Protein AF-A0AAJ6EU83-F1 (afdb_monomer_lite)

Foldseek 3Di:
DDDDPLLVVLLVLLLVLLLCVLVVVDDPVVSVVVSVVSCVVVCVCVVPNPVVSVVSNVVSNVVNNVVSVVVVVPPPPVCPVVVVVVVVVVVVVPDDPPPPPDPPPDDCDPVNLVVLVVQVVVVDPVSNVVSLVVVVVCNVVSVVVVVVVVVVVVVD

Sequence (156 aa):
MTAAAPIKILTAAAEKRALLCAYGEMEVQAAVDGLQYYAARAGLLDELGQDRVQDVIAAAFIWAHEHAEAEADFAYDPDYGRQIIARWEAEDAKRPPVEEASEPTCRTPAATVDAFWIVVDKDDPDYLAEWLAEHPLDAEHLHKIWRRKCSIAAAA

pLDDT: mean 86.77, std 12.99, range [40.22, 98.38]

Radius of gyration: 34.03 Å; chains: 1; bounding box: 69×48×77 Å

Secondary structure (DSSP, 8-state):
-PPPHHHHHHHHHHHHHHHHHHTTSS-HHHHHHHHHHHHHHTTHHHHH-HHHHHHHHHHHHHHHHHHHHHHHTS---TTHHHHHHHHHHHHHTTSPP------------HHHHHHHHHHHHTT-HHHHHHHHHH-TTTHHHHHHHHHHHHHHHT--

Structure (mmCIF, N/CA/C/O backbone):
data_AF-A0AAJ6EU83-F1
#
_entry.id   AF-A0AAJ6EU83-F1
#
loop_
_atom_site.group_PDB
_atom_site.id
_atom_site.type_symbol
_atom_site.label_atom_id
_atom_site.label_alt_id
_atom_site.label_comp_id
_atom_site.label_asym_id
_atom_site.label_entity_id
_atom_site.label_seq_id
_atom_site.pdbx_PDB_ins_code
_atom_site.Cartn_x
_atom_site.Cartn_y
_atom_site.Cartn_z
_atom_site.occupancy
_atom_site.B_iso_or_equiv
_atom_site.auth_seq_id
_atom_site.auth_comp_id
_atom_site.auth_asym_id
_atom_site.auth_atom_id
_atom_site.pdbx_PDB_model_num
ATOM 1 N N . MET A 1 1 ? -24.224 12.485 16.800 1.00 40.22 1 MET A N 1
ATOM 2 C CA . MET A 1 1 ? -23.032 12.651 17.658 1.00 40.22 1 MET A CA 1
ATOM 3 C C . MET A 1 1 ? -21.814 12.433 16.781 1.00 40.22 1 MET A C 1
ATOM 5 O O . MET A 1 1 ? -21.705 11.375 16.178 1.00 40.22 1 MET A O 1
ATOM 9 N N . THR A 1 2 ? -20.980 13.450 16.597 1.00 53.09 2 THR A N 1
ATOM 10 C CA . THR A 1 2 ? -19.806 13.375 15.718 1.00 53.09 2 THR A CA 1
ATOM 11 C C . THR A 1 2 ? -18.703 12.617 16.449 1.00 53.09 2 THR A C 1
ATOM 13 O O . THR A 1 2 ? -18.329 13.015 17.547 1.00 53.09 2 THR A O 1
ATOM 16 N N . ALA A 1 3 ? -18.210 11.520 15.876 1.00 62.19 3 ALA A N 1
ATOM 17 C CA . ALA A 1 3 ? -17.151 10.719 16.486 1.00 62.19 3 ALA A CA 1
ATOM 18 C C . ALA A 1 3 ? -15.872 11.560 16.708 1.00 62.19 3 ALA A C 1
ATOM 20 O O . ALA A 1 3 ? -15.557 12.418 15.871 1.00 62.19 3 ALA A O 1
ATOM 21 N N . ALA A 1 4 ? -15.160 11.332 17.819 1.00 77.62 4 ALA A N 1
ATOM 22 C CA . ALA A 1 4 ? -13.943 12.068 18.178 1.00 77.62 4 ALA A CA 1
ATOM 23 C C . ALA A 1 4 ? -12.863 11.955 17.080 1.00 77.62 4 ALA A C 1
ATOM 25 O O . ALA A 1 4 ? -12.816 10.983 16.332 1.00 77.62 4 ALA A O 1
ATOM 26 N N . ALA A 1 5 ? -11.974 12.940 16.940 1.00 87.06 5 ALA A N 1
ATOM 27 C CA . ALA A 1 5 ? -10.952 12.893 15.885 1.00 87.06 5 ALA A CA 1
ATOM 28 C C . ALA A 1 5 ? -10.068 11.618 15.923 1.00 87.06 5 ALA A C 1
ATOM 30 O O . ALA A 1 5 ? -9.839 11.046 14.855 1.00 87.06 5 ALA A O 1
ATOM 31 N N . PRO A 1 6 ? -9.638 11.106 17.097 1.00 89.56 6 PRO A N 1
ATOM 32 C CA . PRO A 1 6 ? -8.798 9.909 17.159 1.00 89.56 6 PRO A CA 1
ATOM 33 C C . PRO A 1 6 ? -9.494 8.629 16.678 1.00 89.56 6 PRO A C 1
ATOM 35 O O . PRO A 1 6 ? -8.867 7.827 15.992 1.00 89.56 6 PRO A O 1
ATOM 38 N N . ILE A 1 7 ? -10.795 8.450 16.953 1.00 92.88 7 ILE A N 1
ATOM 39 C CA . ILE A 1 7 ? -11.515 7.255 16.483 1.00 92.88 7 ILE A CA 1
ATOM 40 C C . ILE A 1 7 ? -11.671 7.267 14.961 1.00 92.88 7 ILE A C 1
ATOM 42 O O . ILE A 1 7 ? -11.483 6.237 14.330 1.00 92.88 7 ILE A O 1
ATOM 46 N N . LYS A 1 8 ? -11.897 8.437 14.346 1.00 94.44 8 LYS A N 1
ATOM 47 C CA . LYS A 1 8 ? -11.940 8.558 12.878 1.00 94.44 8 LYS A CA 1
ATOM 48 C C . LYS A 1 8 ? -10.606 8.186 12.232 1.00 94.44 8 LYS A C 1
ATOM 50 O O . LYS A 1 8 ? -10.593 7.557 11.179 1.00 94.44 8 LYS A O 1
ATOM 55 N N . ILE A 1 9 ? -9.495 8.572 12.861 1.00 95.88 9 ILE A N 1
ATOM 56 C CA . ILE A 1 9 ? -8.155 8.208 12.389 1.00 95.88 9 ILE A CA 1
ATOM 57 C C . ILE A 1 9 ? -7.929 6.702 12.545 1.00 95.88 9 ILE A C 1
ATOM 59 O O . ILE A 1 9 ? -7.422 6.082 11.613 1.00 95.88 9 ILE A O 1
ATOM 63 N N . LEU A 1 10 ? -8.332 6.108 13.676 1.00 96.88 10 LEU A N 1
ATOM 64 C CA . LEU A 1 10 ? -8.265 4.658 13.870 1.00 96.88 10 LEU A CA 1
ATOM 65 C C . LEU A 1 10 ? -9.074 3.921 12.795 1.00 96.88 10 LEU A C 1
ATOM 67 O O . LEU A 1 10 ? -8.536 3.002 12.188 1.00 96.88 10 LEU A O 1
ATOM 71 N N . THR A 1 11 ? -10.312 4.345 12.526 1.00 97.38 11 THR A N 1
ATOM 72 C CA . THR A 1 11 ? -11.173 3.751 11.492 1.00 97.38 11 THR A CA 1
ATOM 73 C C . THR A 1 11 ? -10.507 3.802 10.118 1.00 97.38 11 THR A C 1
ATOM 75 O O . THR A 1 11 ? -10.285 2.755 9.520 1.00 97.38 11 THR A O 1
ATOM 78 N N . ALA A 1 12 ? -10.074 4.981 9.661 1.00 96.56 12 ALA A N 1
ATOM 79 C CA . ALA A 1 12 ? -9.410 5.118 8.362 1.00 96.56 12 ALA A CA 1
ATOM 80 C C . ALA A 1 12 ? -8.095 4.314 8.275 1.00 96.56 12 ALA A C 1
ATOM 82 O O . ALA A 1 12 ? -7.758 3.749 7.233 1.00 96.56 12 ALA A O 1
ATOM 83 N N . ALA A 1 13 ? -7.331 4.244 9.370 1.00 97.12 13 ALA A N 1
ATOM 84 C CA . ALA A 1 13 ? -6.116 3.437 9.426 1.00 97.12 13 ALA A CA 1
ATOM 85 C C . ALA A 1 13 ? -6.417 1.930 9.401 1.00 97.12 13 ALA A C 1
ATOM 87 O O . ALA A 1 13 ? -5.641 1.174 8.811 1.00 97.12 13 ALA A O 1
ATOM 88 N N . ALA A 1 14 ? -7.507 1.500 10.042 1.00 98.12 14 ALA A N 1
ATOM 89 C CA . ALA A 1 14 ? -7.958 0.115 10.050 1.00 98.12 14 ALA A CA 1
ATOM 90 C C . ALA A 1 14 ? -8.439 -0.306 8.659 1.00 98.12 14 ALA A C 1
ATOM 92 O O . ALA A 1 14 ? -7.957 -1.313 8.158 1.00 98.12 14 ALA A O 1
ATOM 93 N N . GLU A 1 15 ? -9.268 0.505 7.996 1.00 97.44 15 GLU A N 1
ATOM 94 C CA . GLU A 1 15 ? -9.736 0.273 6.618 1.00 97.44 15 GLU A CA 1
ATOM 95 C C . GLU A 1 15 ? -8.565 0.114 5.644 1.00 97.44 15 GLU A C 1
ATOM 97 O O . GLU A 1 15 ? -8.478 -0.872 4.914 1.00 97.44 15 GLU A O 1
ATOM 102 N N . LYS A 1 16 ? -7.600 1.045 5.676 1.00 97.56 16 LYS A N 1
ATOM 103 C CA . LYS A 1 16 ? -6.426 0.979 4.796 1.00 97.56 16 LYS A CA 1
ATOM 104 C C . LYS A 1 16 ? -5.608 -0.296 5.012 1.00 97.56 16 LYS A C 1
ATOM 106 O O . LYS A 1 16 ? -5.166 -0.910 4.046 1.00 97.56 16 LYS A O 1
ATOM 111 N N . ARG A 1 17 ? -5.347 -0.666 6.268 1.00 98.25 17 ARG A N 1
ATOM 112 C CA . ARG A 1 17 ? -4.559 -1.869 6.578 1.00 98.25 17 ARG A CA 1
ATOM 113 C C . ARG A 1 17 ? -5.320 -3.146 6.249 1.00 98.25 17 ARG A C 1
ATOM 115 O O . ARG A 1 17 ? -4.713 -4.068 5.723 1.00 98.25 17 ARG A O 1
ATOM 122 N N . ALA A 1 18 ? -6.623 -3.169 6.502 1.00 98.06 18 ALA A N 1
ATOM 123 C CA . ALA A 1 18 ? -7.487 -4.282 6.155 1.00 98.06 18 ALA A CA 1
ATOM 124 C C . ALA A 1 18 ? -7.463 -4.566 4.643 1.00 98.06 18 ALA A C 1
ATOM 126 O O . ALA A 1 18 ? -7.302 -5.720 4.256 1.00 98.06 18 ALA A O 1
ATOM 127 N N . LEU A 1 19 ? -7.501 -3.527 3.795 1.00 95.94 19 LEU A N 1
ATOM 128 C CA . LEU A 1 19 ? -7.327 -3.683 2.344 1.00 95.94 19 LEU A CA 1
ATOM 129 C C . LEU A 1 19 ? -5.956 -4.266 1.981 1.00 95.94 19 LEU A C 1
ATOM 131 O O . LEU A 1 19 ? -5.880 -5.202 1.193 1.00 95.94 19 LEU A O 1
ATOM 135 N N . LEU A 1 20 ? -4.868 -3.758 2.573 1.00 96.25 20 LEU A N 1
ATOM 136 C CA . LEU A 1 20 ? -3.527 -4.307 2.323 1.00 96.25 20 LEU A CA 1
ATOM 137 C C . LEU A 1 20 ? -3.435 -5.787 2.717 1.00 96.25 20 LEU A C 1
ATOM 139 O O . LEU A 1 20 ? -2.815 -6.567 2.001 1.00 96.25 20 LEU A O 1
ATOM 143 N N . CYS A 1 21 ? -4.073 -6.186 3.819 1.00 96.38 21 CYS A N 1
ATOM 144 C CA . CYS A 1 21 ? -4.154 -7.589 4.211 1.00 96.38 21 CYS A CA 1
ATOM 145 C C . CYS A 1 21 ? -4.970 -8.425 3.222 1.00 96.38 21 CYS A C 1
ATOM 147 O O . CYS A 1 21 ? -4.536 -9.517 2.864 1.00 96.38 21 CYS A O 1
ATOM 149 N N . ALA A 1 22 ? -6.111 -7.916 2.753 1.00 94.38 22 ALA A N 1
ATOM 150 C CA . ALA A 1 22 ? -6.957 -8.619 1.792 1.00 94.38 22 ALA A CA 1
ATOM 151 C C . ALA A 1 22 ? -6.241 -8.874 0.451 1.00 94.38 22 ALA A C 1
ATOM 153 O O . ALA A 1 22 ? -6.400 -9.944 -0.130 1.00 94.38 22 ALA A O 1
ATOM 154 N N . TYR A 1 23 ? -5.385 -7.946 0.009 1.00 92.62 23 TYR A N 1
ATOM 155 C CA . TYR A 1 23 ? -4.548 -8.108 -1.189 1.00 92.62 23 TYR A CA 1
ATOM 156 C C . TYR A 1 23 ? -3.228 -8.863 -0.949 1.00 92.62 23 TYR A C 1
ATOM 158 O O . TYR A 1 23 ? -2.453 -9.054 -1.882 1.00 92.62 23 TYR A O 1
ATOM 166 N N . GLY A 1 24 ? -2.946 -9.300 0.284 1.00 93.38 24 GLY A N 1
ATOM 167 C CA . GLY A 1 24 ? -1.714 -10.022 0.622 1.00 93.38 24 GLY A CA 1
ATOM 168 C C . GLY A 1 24 ? -0.450 -9.153 0.706 1.00 93.38 24 GLY A C 1
ATOM 169 O O . GLY A 1 24 ? 0.650 -9.687 0.815 1.00 93.38 24 GLY A O 1
ATOM 170 N N . GLU A 1 25 ? -0.593 -7.827 0.704 1.00 96.56 25 GLU A N 1
ATOM 171 C CA . GLU A 1 25 ? 0.504 -6.846 0.799 1.00 96.56 25 GLU A CA 1
ATOM 172 C C . GLU A 1 25 ? 0.960 -6.602 2.252 1.00 96.56 25 GLU A C 1
ATOM 174 O O . GLU A 1 25 ? 1.980 -5.960 2.511 1.00 96.56 25 GLU A O 1
ATOM 179 N N . MET A 1 26 ? 0.186 -7.075 3.233 1.00 97.38 26 MET A N 1
ATOM 180 C CA . MET A 1 26 ? 0.485 -6.937 4.657 1.00 97.38 26 MET A CA 1
ATOM 181 C C . MET A 1 26 ? -0.035 -8.137 5.446 1.00 97.38 26 MET A C 1
ATOM 183 O O . MET A 1 26 ? -1.141 -8.616 5.224 1.00 97.38 26 MET A O 1
ATOM 187 N N . GLU A 1 27 ? 0.740 -8.596 6.422 1.00 98.06 27 GLU A N 1
ATOM 188 C CA . GLU A 1 27 ? 0.322 -9.671 7.319 1.00 98.06 27 GLU A CA 1
ATOM 189 C C . GLU A 1 27 ? -0.660 -9.140 8.389 1.00 98.06 27 GLU A C 1
ATOM 191 O O . GLU A 1 27 ? -0.541 -8.004 8.863 1.00 98.06 27 GLU A O 1
ATOM 196 N N . VAL A 1 28 ? -1.675 -9.943 8.727 1.00 97.75 28 VAL A N 1
ATOM 197 C CA . VAL A 1 28 ? -2.807 -9.536 9.578 1.00 97.75 28 VAL A CA 1
ATOM 198 C C . VAL A 1 28 ? -2.358 -9.187 10.995 1.00 97.75 28 VAL A C 1
ATOM 200 O O . VAL A 1 28 ? -2.790 -8.166 11.532 1.00 97.75 28 VAL A O 1
ATOM 203 N N . GLN A 1 29 ? -1.483 -9.986 11.604 1.00 97.88 29 GLN A N 1
ATOM 204 C CA . GLN A 1 29 ? -0.956 -9.726 12.940 1.00 97.88 29 GLN A CA 1
ATOM 205 C C . GLN A 1 29 ? -0.187 -8.398 12.974 1.00 97.88 29 GLN A C 1
ATOM 207 O O . GLN A 1 29 ? -0.468 -7.559 13.827 1.00 97.88 29 GLN A O 1
ATOM 212 N N . ALA A 1 30 ? 0.683 -8.131 11.996 1.00 98.19 30 ALA A N 1
ATOM 213 C CA . ALA A 1 30 ? 1.404 -6.860 11.891 1.00 98.19 30 ALA A CA 1
ATOM 214 C C . ALA A 1 30 ? 0.457 -5.652 11.748 1.00 98.19 30 ALA A C 1
ATOM 216 O O . ALA A 1 30 ? 0.687 -4.587 12.339 1.00 98.19 30 ALA A O 1
ATOM 217 N N . ALA A 1 31 ? -0.627 -5.807 10.984 1.00 98.12 31 ALA A N 1
ATOM 218 C CA . ALA A 1 31 ? -1.647 -4.778 10.841 1.00 98.12 31 ALA A CA 1
ATOM 219 C C . ALA A 1 31 ? -2.385 -4.505 12.161 1.00 98.12 31 ALA A C 1
ATOM 221 O O . ALA A 1 31 ? -2.510 -3.341 12.565 1.00 98.12 31 ALA A O 1
ATOM 222 N N . VAL A 1 32 ? -2.853 -5.561 12.831 1.00 98.12 32 VAL A N 1
ATOM 223 C CA . VAL A 1 32 ? -3.595 -5.476 14.097 1.00 98.12 32 VAL A CA 1
ATOM 224 C C . VAL A 1 32 ? -2.709 -4.919 15.209 1.00 98.12 32 VAL A C 1
ATOM 226 O O . VAL A 1 32 ? -3.132 -3.988 15.896 1.00 98.12 32 VAL A O 1
ATOM 229 N N . ASP A 1 33 ? -1.469 -5.389 15.330 1.00 98.38 33 ASP A N 1
ATOM 230 C CA . ASP A 1 33 ? -0.504 -4.905 16.322 1.00 98.38 33 ASP A CA 1
ATOM 231 C C . ASP A 1 33 ? -0.247 -3.402 16.149 1.00 98.38 33 ASP A C 1
ATOM 233 O O . ASP A 1 33 ? -0.282 -2.633 17.114 1.00 98.38 33 ASP A O 1
ATOM 237 N N . GLY A 1 34 ? -0.073 -2.940 14.905 1.00 97.94 34 GLY A N 1
ATOM 238 C CA . GLY A 1 34 ? 0.100 -1.518 14.604 1.00 97.94 34 GLY A CA 1
ATOM 239 C C . GLY A 1 34 ? -1.122 -0.659 14.958 1.00 97.94 34 GLY A C 1
ATOM 240 O O . GLY A 1 34 ? -0.966 0.494 15.378 1.00 97.94 34 GLY A O 1
ATOM 241 N N . LEU A 1 35 ? -2.336 -1.196 14.804 1.00 98.25 35 LEU A N 1
ATOM 242 C CA . LEU A 1 35 ? -3.586 -0.515 15.165 1.00 98.25 35 LEU A CA 1
ATOM 243 C C . LEU A 1 35 ? -3.796 -0.478 16.680 1.00 98.25 35 LEU A C 1
ATOM 245 O O . LEU A 1 35 ? -4.149 0.574 17.215 1.00 98.25 35 LEU A O 1
ATOM 249 N N . GLN A 1 36 ? -3.524 -1.582 17.376 1.00 97.94 36 GLN A N 1
ATOM 250 C CA . GLN A 1 36 ? -3.603 -1.647 18.836 1.00 97.94 36 GLN A CA 1
ATOM 251 C C . GLN A 1 36 ? -2.559 -0.740 19.491 1.00 97.94 36 GLN A C 1
ATOM 253 O O . GLN A 1 36 ? -2.887 0.005 20.416 1.00 97.94 36 GLN A O 1
ATOM 258 N N . TYR A 1 37 ? -1.333 -0.714 18.960 1.00 98.06 37 TYR A N 1
ATOM 259 C CA . TYR A 1 37 ? -0.293 0.214 19.400 1.00 98.06 37 TYR A CA 1
ATOM 260 C C . TYR A 1 37 ? -0.728 1.677 19.233 1.00 98.06 37 TYR A C 1
ATOM 262 O O . TYR A 1 37 ? -0.567 2.486 20.150 1.00 98.06 37 TYR A O 1
ATOM 270 N N . TYR A 1 38 ? -1.317 2.024 18.083 1.00 97.62 38 TYR A N 1
ATOM 271 C CA . TYR A 1 38 ? -1.864 3.363 17.862 1.00 97.62 38 TYR A CA 1
ATOM 272 C C . TYR A 1 38 ? -2.987 3.692 18.855 1.00 97.62 38 TYR A C 1
ATOM 274 O O . TYR A 1 38 ? -2.958 4.764 19.459 1.00 97.62 38 TYR A O 1
ATOM 282 N N . ALA A 1 39 ? -3.941 2.779 19.056 1.00 97.25 39 ALA A N 1
ATOM 283 C CA . ALA A 1 39 ? -5.069 2.986 19.960 1.00 97.25 39 ALA A CA 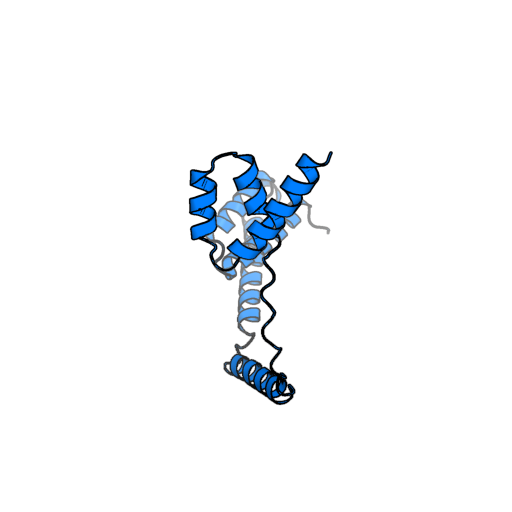1
ATOM 284 C C . ALA A 1 39 ? -4.613 3.199 21.411 1.00 97.25 39 ALA A C 1
ATOM 286 O O . ALA A 1 39 ? -5.086 4.127 22.069 1.00 97.25 39 ALA A O 1
ATOM 287 N N . ALA A 1 40 ? -3.641 2.410 21.878 1.00 97.38 40 ALA A N 1
ATOM 288 C CA . ALA A 1 40 ? -3.025 2.592 23.188 1.00 97.38 40 ALA A CA 1
ATOM 289 C C . ALA A 1 40 ? -2.348 3.967 23.302 1.00 97.38 40 ALA A C 1
ATOM 291 O O . ALA A 1 40 ? -2.619 4.728 24.227 1.00 97.38 40 ALA A O 1
ATOM 292 N N . ARG A 1 41 ? -1.514 4.333 22.319 1.00 97.50 41 ARG A N 1
ATOM 293 C CA . ARG A 1 41 ? -0.794 5.616 22.312 1.00 97.50 41 ARG A CA 1
ATOM 294 C C . ARG A 1 41 ? -1.726 6.831 22.228 1.00 97.50 41 ARG A C 1
ATOM 296 O O . ARG A 1 41 ? -1.379 7.894 22.735 1.00 97.50 41 ARG A O 1
ATOM 303 N N . ALA A 1 42 ? -2.875 6.692 21.573 1.00 95.25 42 ALA A N 1
ATOM 304 C CA . ALA A 1 42 ? -3.882 7.741 21.450 1.00 95.25 42 ALA A CA 1
ATOM 305 C C . ALA A 1 42 ? -4.815 7.844 22.674 1.00 95.25 42 ALA A C 1
ATOM 307 O O . ALA A 1 42 ? -5.681 8.715 22.679 1.00 95.25 42 ALA A O 1
ATOM 308 N N . GLY A 1 43 ? -4.666 6.974 23.684 1.00 96.44 43 GLY A N 1
ATOM 309 C CA . GLY A 1 43 ? -5.543 6.927 24.863 1.00 96.44 43 GLY A CA 1
ATOM 310 C C . GLY A 1 43 ? -6.930 6.332 24.591 1.00 96.44 43 GLY A C 1
ATOM 311 O O . GLY A 1 43 ? -7.806 6.390 25.448 1.00 96.44 43 GLY A O 1
ATOM 312 N N . LEU A 1 44 ? -7.147 5.734 23.414 1.00 95.94 44 LEU A N 1
ATOM 313 C CA . LEU A 1 44 ? -8.448 5.186 23.017 1.00 95.94 44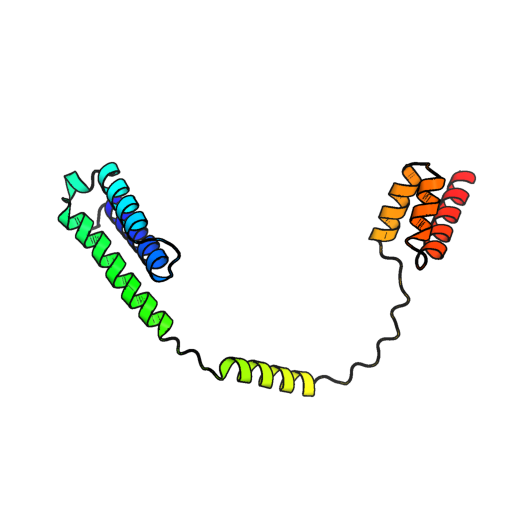 LEU A CA 1
ATOM 314 C C . LEU A 1 44 ? -8.844 3.955 23.837 1.00 95.94 44 LEU A C 1
ATOM 316 O O . LEU A 1 44 ? -10.033 3.704 24.008 1.00 95.94 44 LEU A O 1
ATOM 320 N N . LEU A 1 45 ? -7.869 3.197 24.347 1.00 96.12 45 LEU A N 1
ATOM 321 C CA . LEU A 1 45 ? -8.145 2.064 25.234 1.00 96.12 45 LEU A CA 1
ATOM 322 C C . LEU A 1 45 ? -8.719 2.523 26.578 1.00 96.12 45 LEU A C 1
ATOM 324 O O . LEU A 1 45 ? -9.643 1.890 27.077 1.00 96.12 45 LEU A O 1
ATOM 328 N N . ASP A 1 46 ? -8.221 3.635 27.120 1.00 95.81 46 ASP A N 1
ATOM 329 C CA . ASP A 1 46 ? -8.723 4.201 28.375 1.00 95.81 46 ASP A CA 1
ATOM 330 C C . ASP A 1 46 ? -10.090 4.872 28.174 1.00 95.81 46 ASP A C 1
ATOM 332 O O . ASP A 1 46 ? -10.962 4.786 29.037 1.00 95.81 46 ASP A O 1
ATOM 336 N N . GLU A 1 47 ? -10.290 5.530 27.026 1.00 95.62 47 GLU A N 1
ATOM 337 C CA . GLU A 1 47 ? -11.523 6.261 26.717 1.00 95.62 47 GLU A CA 1
ATOM 338 C C . GLU A 1 47 ? -12.689 5.339 26.322 1.00 95.62 47 GLU A C 1
ATOM 340 O O . GLU A 1 47 ? -13.817 5.534 26.777 1.00 95.62 47 GLU A O 1
ATOM 345 N N . LEU A 1 48 ? -12.440 4.354 25.454 1.00 93.94 48 LEU A N 1
ATOM 346 C CA . LEU A 1 48 ? -13.486 3.524 24.839 1.00 93.94 48 LEU A CA 1
ATOM 347 C C . LEU A 1 48 ? -13.513 2.089 25.373 1.00 93.94 48 LEU A C 1
ATOM 349 O O . LEU A 1 48 ? -14.525 1.401 25.218 1.00 93.94 48 LEU A O 1
ATOM 353 N N . GLY A 1 49 ? -12.415 1.632 25.973 1.00 96.31 49 GLY A N 1
ATOM 354 C CA . GLY A 1 49 ? -12.201 0.231 26.311 1.00 96.31 49 GLY A CA 1
ATOM 355 C C . GLY A 1 49 ? -11.681 -0.600 25.135 1.00 96.31 49 GLY A C 1
ATOM 356 O O . GLY A 1 49 ? -11.829 -0.254 23.959 1.00 96.31 49 GLY A O 1
ATOM 357 N N . GLN A 1 50 ? -11.073 -1.738 25.471 1.00 97.19 50 GLN A N 1
ATOM 358 C CA . GLN A 1 50 ? -10.489 -2.665 24.502 1.00 97.19 50 GLN A CA 1
ATOM 359 C C . GLN A 1 50 ? -11.527 -3.217 23.518 1.00 97.19 50 GLN A C 1
ATOM 361 O O . GLN A 1 50 ? -11.275 -3.209 22.316 1.00 97.19 50 GLN A O 1
ATOM 366 N N . ASP A 1 51 ? -12.699 -3.625 24.005 1.00 97.88 51 ASP A N 1
ATOM 367 C CA . ASP A 1 51 ? -13.744 -4.242 23.179 1.00 97.88 51 ASP A CA 1
ATOM 368 C C . ASP A 1 51 ? -14.203 -3.305 22.057 1.00 97.88 51 ASP A C 1
ATOM 370 O O . ASP A 1 51 ? -14.310 -3.707 20.905 1.00 97.88 51 ASP A O 1
ATOM 374 N N . ARG A 1 52 ? -14.378 -2.012 22.354 1.00 96.50 52 ARG A N 1
ATOM 375 C CA . ARG A 1 52 ? -14.788 -1.022 21.349 1.00 96.50 52 ARG A CA 1
ATOM 376 C C . ARG A 1 52 ? -13.716 -0.756 20.306 1.00 96.50 52 ARG A C 1
ATOM 378 O O . ARG A 1 52 ? -14.037 -0.554 19.137 1.00 96.50 52 ARG A O 1
ATOM 385 N N . VAL A 1 53 ? -12.449 -0.743 20.710 1.00 97.38 53 VAL A N 1
ATOM 386 C CA . VAL A 1 53 ? -11.333 -0.640 19.763 1.00 97.38 53 VAL A CA 1
ATOM 387 C C . VAL A 1 53 ? -11.288 -1.881 18.869 1.00 97.38 53 VAL A C 1
ATOM 389 O O . VAL A 1 53 ? -11.106 -1.750 17.658 1.00 97.38 53 VAL A O 1
ATOM 392 N N . GLN A 1 54 ? -11.505 -3.069 19.438 1.00 97.88 54 GLN A N 1
ATOM 393 C CA . GLN A 1 54 ? -11.574 -4.315 18.680 1.00 97.88 54 GLN A CA 1
ATOM 394 C C . GLN A 1 54 ? -12.765 -4.342 17.718 1.00 97.88 54 GLN A C 1
ATOM 396 O O . GLN A 1 54 ? -12.561 -4.723 16.570 1.00 97.88 54 GLN A O 1
ATOM 401 N N . ASP A 1 55 ? -13.945 -3.859 18.117 1.00 97.88 55 ASP A N 1
ATOM 402 C CA . ASP A 1 55 ? -15.119 -3.737 17.239 1.00 97.88 55 ASP A CA 1
ATOM 403 C C . ASP A 1 55 ? -14.802 -2.895 15.993 1.00 97.88 55 ASP A C 1
ATOM 405 O O . ASP A 1 55 ? -15.128 -3.286 14.873 1.00 97.88 55 ASP A O 1
ATOM 409 N N . VAL A 1 56 ? -14.140 -1.743 16.172 1.00 97.19 56 VAL A N 1
ATOM 410 C CA . VAL A 1 56 ? -13.773 -0.849 15.058 1.00 97.19 56 VAL A CA 1
ATOM 411 C C . VAL A 1 56 ? -12.785 -1.522 14.110 1.00 97.19 56 VAL A C 1
ATOM 413 O O . VAL A 1 56 ? -12.941 -1.432 12.892 1.00 97.19 56 VAL A O 1
ATOM 416 N N . ILE A 1 57 ? -11.771 -2.198 14.655 1.00 98.12 57 ILE A N 1
ATOM 417 C CA . ILE A 1 57 ? -10.780 -2.911 13.843 1.00 98.12 57 ILE A CA 1
ATOM 418 C C . ILE A 1 57 ? -11.453 -4.076 13.108 1.00 98.12 57 ILE A C 1
ATOM 420 O O . ILE A 1 57 ? -11.310 -4.189 11.894 1.00 98.12 57 ILE A O 1
ATOM 424 N N . ALA A 1 58 ? -12.227 -4.907 13.806 1.00 98.00 58 ALA A N 1
ATOM 425 C CA . ALA A 1 58 ? -12.908 -6.061 13.228 1.00 98.00 58 ALA A CA 1
ATOM 426 C C . ALA A 1 58 ? -13.884 -5.654 12.116 1.00 98.00 58 ALA A C 1
ATOM 428 O O . ALA A 1 58 ? -13.873 -6.266 11.050 1.00 98.00 58 ALA A O 1
ATOM 429 N N . ALA A 1 59 ? -14.665 -4.587 12.317 1.00 97.81 59 ALA A N 1
ATOM 430 C CA . ALA A 1 59 ? -15.578 -4.067 11.301 1.00 97.81 59 ALA A CA 1
ATOM 431 C C . ALA A 1 59 ? -14.846 -3.671 10.007 1.00 97.81 59 ALA A C 1
ATOM 433 O O . ALA A 1 59 ? -15.324 -3.981 8.918 1.00 97.81 59 ALA A O 1
ATOM 434 N N . ALA A 1 60 ? -13.667 -3.048 10.115 1.00 97.69 60 ALA A N 1
ATOM 435 C CA . ALA A 1 60 ? -12.859 -2.695 8.949 1.00 97.69 60 ALA A CA 1
ATOM 436 C C . ALA A 1 60 ? -12.328 -3.931 8.199 1.00 97.69 60 ALA A C 1
ATOM 438 O O . ALA A 1 60 ? -12.294 -3.933 6.970 1.00 97.69 60 ALA A O 1
ATOM 439 N N . PHE A 1 61 ? -11.941 -4.988 8.920 1.00 97.56 61 PHE A N 1
ATOM 440 C CA . PHE A 1 61 ? -11.474 -6.240 8.313 1.00 97.56 61 PHE A CA 1
ATOM 441 C C . PHE A 1 61 ? -12.596 -7.038 7.643 1.00 97.56 61 PHE A C 1
ATOM 443 O O . PHE A 1 61 ? -12.381 -7.564 6.554 1.00 97.56 61 PHE A O 1
ATOM 450 N N . ILE A 1 62 ? -13.788 -7.082 8.244 1.00 96.50 62 ILE A N 1
ATOM 451 C CA . ILE A 1 62 ? -14.977 -7.685 7.620 1.00 96.50 62 ILE A CA 1
ATOM 452 C C . ILE A 1 62 ? -15.303 -6.952 6.315 1.00 96.50 62 ILE A C 1
ATOM 454 O O . ILE A 1 62 ? -15.395 -7.582 5.266 1.00 96.50 62 ILE A O 1
ATOM 458 N N . TRP A 1 63 ? -15.381 -5.619 6.366 1.00 96.25 63 TRP A N 1
ATOM 459 C CA . TRP A 1 63 ? -15.648 -4.798 5.186 1.00 96.25 63 TRP A CA 1
ATOM 460 C C . TRP A 1 63 ? -14.619 -5.018 4.068 1.00 96.25 63 TRP A C 1
ATOM 462 O O . TRP A 1 63 ? -14.994 -5.190 2.911 1.00 96.25 63 TRP A O 1
ATOM 472 N N . ALA A 1 64 ? -13.322 -5.038 4.392 1.00 94.69 64 ALA A N 1
ATOM 473 C CA . ALA A 1 64 ? -12.279 -5.222 3.385 1.00 94.69 64 ALA A CA 1
ATOM 474 C C . ALA A 1 64 ? -12.320 -6.615 2.743 1.00 94.69 64 ALA A C 1
ATOM 476 O O . ALA A 1 64 ? -12.047 -6.737 1.551 1.00 94.69 64 ALA A O 1
ATOM 477 N N . HIS A 1 65 ? -12.668 -7.650 3.513 1.00 92.00 65 HIS A N 1
ATOM 478 C CA . HIS A 1 65 ? -12.832 -9.002 2.987 1.00 92.00 65 HIS A CA 1
ATOM 479 C C . HIS A 1 65 ? -13.981 -9.068 1.975 1.00 92.00 65 HIS A C 1
ATOM 481 O O .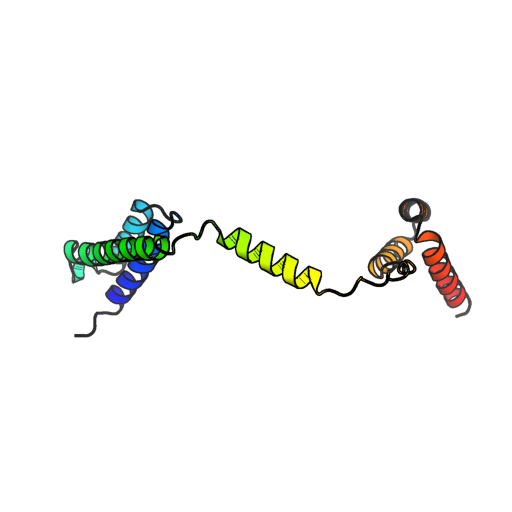 HIS A 1 65 ? -13.767 -9.518 0.853 1.00 92.00 65 HIS A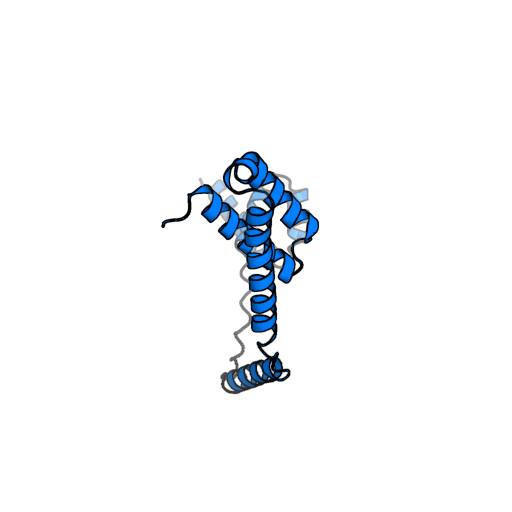 O 1
ATOM 487 N N . GLU A 1 66 ? -15.149 -8.520 2.322 1.00 89.25 66 GLU A N 1
ATOM 488 C CA . GLU A 1 66 ? -16.298 -8.424 1.410 1.00 89.25 66 GLU A CA 1
ATOM 489 C C . GLU A 1 66 ? -15.963 -7.606 0.149 1.00 89.25 66 GLU A C 1
ATOM 491 O O . GLU A 1 66 ? -16.407 -7.931 -0.951 1.00 89.25 66 GLU A O 1
ATOM 496 N N . HIS A 1 67 ? -15.156 -6.547 0.286 1.00 87.31 67 HIS A N 1
ATOM 497 C CA . HIS A 1 67 ? -14.748 -5.712 -0.844 1.00 87.31 67 HIS A CA 1
ATOM 498 C C . HIS A 1 67 ? -13.778 -6.429 -1.789 1.00 87.31 67 HIS A C 1
ATOM 500 O O . HIS A 1 67 ? -13.925 -6.335 -3.006 1.00 87.31 67 HIS A O 1
ATOM 506 N N . ALA A 1 68 ? -12.809 -7.162 -1.240 1.00 84.31 68 ALA A N 1
ATOM 507 C CA . ALA A 1 68 ? -11.869 -7.944 -2.034 1.00 84.31 68 ALA A CA 1
ATOM 508 C C . ALA A 1 68 ? -12.567 -9.099 -2.765 1.00 84.31 68 ALA A C 1
ATOM 510 O O . ALA A 1 68 ? -12.236 -9.378 -3.914 1.00 84.31 68 ALA A O 1
ATOM 511 N N . GLU A 1 69 ? -13.564 -9.733 -2.140 1.00 75.62 69 GLU A N 1
ATOM 512 C CA . 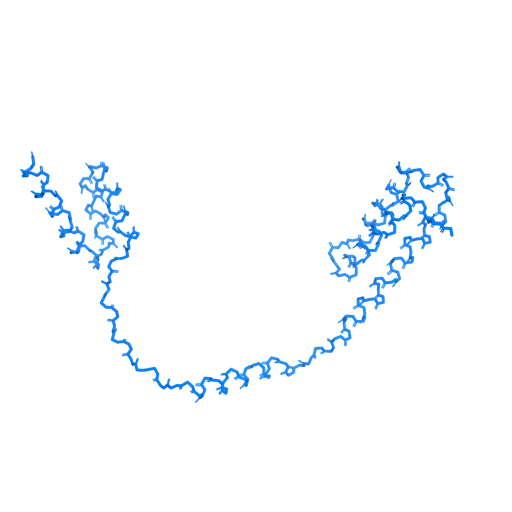GLU A 1 69 ? -14.404 -10.728 -2.815 1.00 75.62 69 GLU A CA 1
ATOM 513 C C . GLU A 1 69 ? -15.223 -10.102 -3.953 1.00 75.62 69 GLU A C 1
ATOM 515 O O . GLU A 1 69 ? -15.276 -10.661 -5.046 1.00 75.62 69 GLU A O 1
ATOM 520 N N . ALA A 1 70 ? -15.788 -8.908 -3.747 1.00 71.88 70 ALA A N 1
ATOM 521 C CA . ALA A 1 70 ? -16.520 -8.193 -4.792 1.00 71.88 70 ALA A CA 1
ATOM 522 C C . ALA A 1 70 ? -15.628 -7.763 -5.976 1.00 71.88 70 ALA A C 1
ATOM 524 O O . ALA A 1 70 ? -16.092 -7.762 -7.117 1.00 71.88 70 ALA A O 1
ATOM 525 N N . GLU A 1 71 ? -14.359 -7.410 -5.736 1.00 66.00 71 GLU A N 1
ATOM 526 C CA . GLU A 1 71 ? -13.393 -7.158 -6.817 1.00 66.00 71 GLU A CA 1
ATOM 527 C C . GLU A 1 71 ? -12.925 -8.449 -7.501 1.00 66.00 71 GLU A C 1
ATOM 529 O O . GLU A 1 71 ? -12.716 -8.455 -8.713 1.00 66.00 71 GLU A O 1
ATOM 534 N N . ALA A 1 72 ? -12.805 -9.560 -6.769 1.00 61.75 72 ALA A N 1
ATOM 535 C CA . ALA A 1 72 ? -12.508 -10.863 -7.364 1.00 61.75 72 ALA A CA 1
ATOM 536 C C . ALA A 1 72 ? -13.646 -11.360 -8.280 1.00 61.75 72 ALA A C 1
ATOM 538 O O . ALA A 1 72 ? -13.391 -12.078 -9.248 1.00 61.75 72 ALA A O 1
ATOM 539 N N . ASP A 1 73 ? -14.879 -10.918 -8.019 1.00 58.09 73 ASP A N 1
ATOM 540 C CA . ASP A 1 73 ? -16.064 -11.148 -8.853 1.00 58.09 73 ASP A CA 1
ATOM 541 C C . ASP A 1 73 ? -16.091 -10.309 -10.146 1.00 58.09 73 ASP A C 1
ATOM 543 O O . ASP A 1 73 ? -17.005 -10.462 -10.967 1.00 58.09 73 ASP A O 1
ATOM 547 N N . PHE A 1 74 ? -15.067 -9.482 -10.409 1.00 54.22 74 PHE A N 1
ATOM 548 C CA . PHE A 1 74 ? -14.764 -9.039 -11.771 1.00 54.22 74 PHE A CA 1
ATOM 549 C C . PHE A 1 74 ? -14.276 -10.258 -12.559 1.00 54.22 74 PHE A C 1
ATOM 551 O O . PHE A 1 74 ? -13.079 -10.499 -12.716 1.00 54.22 74 PHE A O 1
ATOM 558 N N . ALA A 1 75 ? -15.243 -11.065 -13.001 1.00 58.16 75 ALA A N 1
ATOM 559 C CA . ALA A 1 75 ? -15.036 -12.300 -13.727 1.00 58.16 75 ALA A CA 1
ATOM 560 C C . ALA A 1 75 ? -13.990 -12.066 -14.814 1.00 58.16 75 ALA A C 1
ATOM 562 O O . ALA A 1 75 ? -14.230 -11.337 -15.779 1.00 58.16 75 ALA A O 1
ATOM 563 N N . TYR A 1 76 ? -12.814 -12.662 -14.620 1.00 66.81 76 TYR A N 1
ATOM 564 C CA . TYR A 1 76 ? -11.797 -12.750 -15.649 1.00 66.81 76 TYR A CA 1
ATOM 565 C C . TYR A 1 76 ? -12.463 -13.401 -16.855 1.00 66.81 76 TYR A C 1
ATOM 567 O O . TYR A 1 76 ? -12.692 -14.609 -16.852 1.00 66.81 76 TYR A O 1
ATOM 575 N N . ASP A 1 77 ? -12.844 -12.601 -17.850 1.00 75.94 77 ASP A N 1
ATOM 576 C CA . ASP A 1 77 ? -13.297 -13.129 -19.124 1.00 75.94 77 ASP A CA 1
ATOM 577 C C . ASP A 1 77 ? -12.071 -13.810 -19.749 1.00 75.94 77 ASP A C 1
ATOM 579 O O . ASP A 1 77 ? -11.121 -13.119 -20.141 1.00 75.94 77 ASP A O 1
ATOM 583 N N . PRO A 1 78 ? -12.041 -15.155 -19.819 1.00 78.12 78 PRO A N 1
ATOM 584 C CA . PRO A 1 78 ? -10.885 -15.873 -20.338 1.00 78.12 78 PRO A CA 1
ATOM 585 C C . PRO A 1 78 ? -10.621 -15.544 -21.813 1.00 78.12 78 PRO A C 1
ATOM 587 O O . PRO A 1 78 ? -9.511 -15.768 -22.303 1.00 78.12 78 PRO A O 1
ATOM 590 N N . ASP A 1 79 ? -11.605 -14.977 -22.516 1.00 89.12 79 ASP A N 1
ATOM 591 C CA . ASP A 1 79 ? -11.484 -14.533 -23.896 1.00 89.12 79 ASP A CA 1
ATOM 592 C C . ASP A 1 79 ? -11.127 -13.038 -24.023 1.00 89.12 79 ASP A C 1
ATOM 594 O O . ASP A 1 79 ? -10.888 -12.580 -25.141 1.00 89.12 79 ASP A O 1
ATOM 598 N N . TYR A 1 80 ? -10.990 -12.271 -22.932 1.00 82.19 80 TYR A N 1
ATOM 599 C CA . TYR A 1 80 ? -10.622 -10.844 -22.985 1.00 82.19 80 TYR A CA 1
ATOM 600 C C . TYR A 1 80 ? -9.312 -10.607 -23.750 1.00 82.19 80 TYR A C 1
ATOM 602 O O . TYR A 1 80 ? -9.228 -9.742 -24.625 1.00 82.19 80 TYR A O 1
ATOM 610 N N . GLY A 1 81 ? -8.298 -11.441 -23.496 1.00 83.12 81 GLY A N 1
ATOM 611 C CA . GLY A 1 81 ? -7.035 -11.385 -24.234 1.00 83.12 81 GLY A CA 1
ATOM 612 C C . GLY A 1 81 ? -7.221 -11.642 -25.732 1.00 83.12 81 GLY A C 1
ATOM 613 O O . GLY A 1 81 ? -6.618 -10.959 -26.560 1.00 83.12 81 GLY A O 1
ATOM 614 N N . ARG A 1 82 ? -8.111 -12.573 -26.099 1.00 89.25 82 ARG A N 1
ATOM 615 C CA . ARG A 1 82 ? -8.424 -12.867 -27.506 1.00 89.25 82 ARG A CA 1
ATOM 616 C C . ARG A 1 82 ? -9.172 -11.719 -28.174 1.00 89.25 82 ARG A C 1
ATOM 618 O O . ARG A 1 82 ? -8.901 -11.424 -29.333 1.00 89.25 82 ARG A O 1
ATOM 625 N N . GLN A 1 83 ? -10.066 -11.048 -27.452 1.00 90.19 83 GLN A N 1
ATOM 626 C CA . GLN A 1 83 ? -10.799 -9.885 -27.955 1.00 90.19 83 GLN A CA 1
ATOM 627 C C . GLN A 1 83 ? -9.863 -8.700 -28.233 1.00 90.19 83 GLN A C 1
ATOM 629 O O . GLN A 1 83 ? -10.012 -8.036 -29.261 1.00 90.19 83 GLN A O 1
ATOM 634 N N . ILE A 1 84 ? -8.866 -8.462 -27.369 1.00 89.44 84 ILE A N 1
ATOM 635 C CA . ILE A 1 84 ? -7.830 -7.441 -27.605 1.00 89.44 84 ILE A CA 1
ATOM 636 C C . ILE A 1 84 ? -7.035 -7.762 -28.873 1.00 89.44 84 ILE A C 1
ATOM 638 O O . ILE A 1 84 ? -6.893 -6.895 -29.735 1.00 89.44 84 ILE A O 1
ATOM 642 N N . ILE A 1 85 ? -6.554 -9.002 -29.007 1.00 90.69 85 ILE A N 1
ATOM 643 C CA . ILE A 1 85 ? -5.766 -9.427 -30.173 1.00 90.69 85 ILE A CA 1
ATOM 644 C C . ILE A 1 85 ? -6.588 -9.281 -31.457 1.00 90.69 85 ILE A C 1
ATOM 646 O O . ILE A 1 85 ? -6.133 -8.637 -32.398 1.00 90.69 85 ILE A O 1
ATOM 650 N N . ALA A 1 86 ? -7.826 -9.782 -31.476 1.00 92.81 86 ALA A N 1
ATOM 651 C CA . ALA A 1 86 ? -8.703 -9.688 -32.642 1.00 92.81 86 ALA A CA 1
ATOM 652 C C . ALA A 1 86 ? -8.971 -8.231 -33.055 1.00 92.81 86 ALA A C 1
ATOM 654 O O . ALA A 1 86 ? -9.063 -7.916 -34.244 1.00 92.81 86 ALA A O 1
ATOM 655 N N . ARG A 1 87 ? -9.074 -7.318 -32.080 1.00 93.75 87 ARG A N 1
ATOM 656 C CA . ARG A 1 87 ? -9.194 -5.886 -32.356 1.00 93.75 87 ARG A CA 1
ATOM 657 C C . ARG A 1 87 ? -7.931 -5.329 -33.012 1.00 93.75 87 ARG A C 1
ATOM 659 O O . ARG A 1 87 ? -8.059 -4.599 -33.991 1.00 93.75 87 ARG A O 1
ATOM 666 N N . TRP A 1 88 ? -6.749 -5.653 -32.493 1.00 92.25 88 TRP A N 1
ATOM 667 C CA . TRP A 1 88 ? -5.483 -5.197 -33.076 1.00 92.25 88 TRP A CA 1
ATOM 668 C C . TRP A 1 88 ? -5.287 -5.731 -34.488 1.00 92.25 88 TRP A C 1
ATOM 670 O O . TRP A 1 88 ? -4.980 -4.955 -35.383 1.00 92.25 88 TRP A O 1
ATOM 680 N N . GLU A 1 89 ? -5.566 -7.011 -34.721 1.00 92.81 89 GLU A N 1
ATOM 681 C CA . GLU A 1 89 ? -5.494 -7.608 -36.057 1.00 92.81 89 GLU A CA 1
ATOM 682 C C . GLU A 1 89 ? -6.464 -6.927 -37.036 1.00 92.81 89 GLU A C 1
ATOM 684 O O . GLU A 1 89 ? -6.115 -6.671 -38.189 1.00 92.81 89 GLU A O 1
ATOM 689 N N . ALA A 1 90 ? -7.669 -6.565 -36.583 1.00 91.75 90 ALA A N 1
ATOM 690 C CA . ALA A 1 90 ? -8.633 -5.826 -37.397 1.00 91.75 90 ALA A CA 1
ATOM 691 C C . ALA A 1 90 ? -8.219 -4.367 -37.665 1.00 91.75 90 ALA A C 1
ATOM 693 O O . ALA A 1 90 ? -8.631 -3.787 -38.674 1.00 91.75 90 ALA A O 1
ATOM 694 N N . GLU A 1 91 ? -7.460 -3.748 -36.761 1.00 89.06 91 GLU A N 1
ATOM 695 C CA . GLU A 1 91 ? -6.874 -2.418 -36.948 1.00 89.06 91 GLU A CA 1
ATOM 696 C C . GLU A 1 91 ? -5.665 -2.481 -37.901 1.00 89.06 91 GLU A C 1
ATOM 698 O O . GLU A 1 91 ? -5.597 -1.684 -38.839 1.00 89.06 91 GLU A O 1
ATOM 703 N N . ASP A 1 92 ? -4.789 -3.476 -37.754 1.00 84.56 92 ASP A N 1
ATOM 704 C CA . ASP A 1 92 ? -3.639 -3.711 -38.637 1.00 84.56 92 ASP A CA 1
ATOM 705 C C . ASP A 1 92 ? -4.064 -4.084 -40.060 1.00 84.56 92 ASP A C 1
ATOM 707 O O . ASP A 1 92 ? -3.484 -3.586 -41.022 1.00 84.56 92 ASP A O 1
ATOM 711 N N . ALA A 1 93 ? -5.134 -4.866 -40.228 1.00 85.94 93 ALA A N 1
ATOM 712 C CA . ALA A 1 93 ? -5.683 -5.185 -41.548 1.00 85.94 93 ALA A CA 1
ATOM 713 C C . ALA A 1 93 ? -6.186 -3.947 -42.316 1.00 85.94 93 ALA A C 1
ATOM 715 O O . ALA A 1 93 ? -6.299 -3.976 -43.542 1.00 85.94 93 ALA A O 1
ATOM 716 N N . LYS A 1 94 ? -6.503 -2.853 -41.610 1.00 88.25 94 LYS A N 1
ATOM 717 C CA . LYS A 1 94 ? -6.891 -1.566 -42.215 1.00 88.25 94 LYS A CA 1
ATOM 718 C C . LYS A 1 94 ? -5.690 -0.671 -42.493 1.00 88.25 94 LYS A C 1
ATOM 720 O O . LYS A 1 94 ? -5.852 0.367 -43.140 1.00 88.25 94 LYS A O 1
ATOM 725 N N . ARG A 1 95 ? -4.507 -1.020 -41.983 1.00 80.38 95 ARG A N 1
ATOM 726 C CA . ARG A 1 95 ? -3.304 -0.226 -42.180 1.00 80.38 95 ARG A CA 1
ATOM 727 C C . ARG A 1 95 ? -2.900 -0.333 -43.652 1.00 80.38 95 ARG A C 1
ATOM 729 O O . ARG A 1 95 ? -2.779 -1.444 -44.168 1.00 80.38 95 ARG A O 1
ATOM 736 N N . PRO A 1 96 ? -2.712 0.795 -44.357 1.00 80.94 96 PRO A N 1
ATOM 737 C CA . PRO A 1 96 ? -2.171 0.737 -45.704 1.00 80.94 96 PRO A CA 1
ATOM 738 C C . PRO A 1 96 ? -0.788 0.067 -45.656 1.00 80.94 96 PRO A C 1
ATOM 740 O O . PRO A 1 96 ? -0.085 0.224 -44.649 1.00 80.94 96 PRO A O 1
ATOM 743 N N . PRO A 1 97 ? -0.390 -0.674 -46.707 1.00 75.50 97 PRO A N 1
ATOM 744 C CA . PRO A 1 97 ? 0.959 -1.212 -46.792 1.00 75.50 97 PRO A CA 1
ATOM 745 C C . PRO A 1 97 ? 1.938 -0.057 -46.593 1.00 75.50 97 PRO A C 1
ATOM 747 O O . PRO A 1 97 ? 1.829 0.978 -47.253 1.00 75.50 97 PRO A O 1
ATOM 750 N N . VAL A 1 98 ? 2.832 -0.208 -45.618 1.00 68.44 98 VAL A N 1
ATOM 751 C CA . VAL A 1 98 ? 3.891 0.764 -45.365 1.00 68.44 98 VAL A CA 1
ATOM 752 C C . VAL A 1 98 ? 4.721 0.811 -46.643 1.00 68.44 98 VAL A C 1
ATOM 754 O O . VAL A 1 98 ? 5.382 -0.171 -46.970 1.00 68.44 98 VAL A O 1
ATOM 757 N N . GLU A 1 99 ? 4.637 1.912 -47.398 1.00 64.88 99 GLU A N 1
ATOM 758 C CA . GLU A 1 99 ? 5.630 2.204 -48.431 1.00 64.88 99 GLU A CA 1
ATOM 759 C C . GLU A 1 99 ? 6.987 2.120 -47.743 1.00 64.88 99 GLU A C 1
ATOM 761 O O . GLU A 1 99 ? 7.199 2.805 -46.738 1.00 64.88 99 GLU A O 1
ATOM 766 N N . GLU A 1 100 ? 7.846 1.216 -48.222 1.00 59.19 100 GLU A N 1
ATOM 767 C CA . GLU A 1 100 ? 9.197 1.017 -47.713 1.00 59.19 100 GLU A CA 1
ATOM 768 C C . GLU A 1 100 ? 9.857 2.387 -47.582 1.00 59.19 100 GLU A C 1
ATOM 770 O O . GLU A 1 100 ? 10.220 3.025 -48.572 1.00 59.19 100 GLU A O 1
ATOM 775 N N . ALA A 1 101 ? 9.945 2.879 -46.346 1.00 57.31 101 ALA A N 1
ATOM 776 C CA . ALA A 1 101 ? 10.681 4.086 -46.064 1.00 57.31 101 ALA A CA 1
ATOM 777 C C . ALA A 1 101 ? 12.109 3.790 -46.509 1.00 57.31 101 ALA A C 1
ATOM 779 O O . ALA A 1 101 ? 12.760 2.914 -45.937 1.00 57.31 101 ALA A O 1
ATOM 780 N N . SER A 1 102 ? 12.553 4.478 -47.565 1.00 59.06 102 SER A N 1
ATOM 781 C CA . SER A 1 102 ? 13.932 4.439 -48.037 1.00 59.06 102 SER A CA 1
ATOM 782 C C . SER A 1 102 ? 14.849 4.474 -46.823 1.00 59.06 102 SER A C 1
ATOM 784 O O . SER A 1 102 ? 14.655 5.352 -45.973 1.00 59.06 102 SER A O 1
ATOM 786 N N . GLU A 1 103 ? 15.778 3.516 -46.736 1.00 59.28 103 GLU A N 1
ATOM 787 C CA . GLU A 1 103 ? 16.701 3.373 -45.612 1.00 59.28 103 GLU A CA 1
ATOM 788 C C . GLU A 1 103 ? 17.145 4.761 -45.141 1.00 59.28 103 GLU A C 1
ATOM 790 O O . GLU A 1 103 ? 17.646 5.544 -45.960 1.00 59.28 103 GLU A O 1
ATOM 795 N N . PRO A 1 104 ? 16.900 5.131 -43.870 1.00 56.16 104 PRO A N 1
ATOM 796 C CA . PRO A 1 104 ? 17.334 6.423 -43.388 1.00 56.16 104 PRO A CA 1
ATOM 797 C C . PRO A 1 104 ? 18.843 6.464 -43.589 1.00 56.16 104 PRO A C 1
ATOM 799 O O . PRO A 1 104 ? 19.567 5.684 -42.974 1.00 56.16 104 PRO A O 1
ATOM 802 N N . THR A 1 105 ? 19.310 7.348 -44.476 1.00 61.00 105 THR A N 1
ATOM 803 C CA . THR A 1 105 ? 20.732 7.653 -44.635 1.00 61.00 105 THR A CA 1
ATOM 804 C C . THR A 1 105 ? 21.272 7.884 -43.237 1.00 61.00 105 THR A C 1
ATOM 806 O O . THR A 1 105 ? 20.865 8.858 -42.596 1.00 61.00 105 THR A O 1
ATOM 809 N N . CYS A 1 106 ? 22.069 6.935 -42.739 1.00 56.88 106 CYS A N 1
ATOM 810 C CA . CYS A 1 106 ? 22.462 6.881 -41.342 1.00 56.88 106 CYS A CA 1
ATOM 811 C C . CYS A 1 106 ? 23.127 8.211 -40.988 1.00 56.88 106 CYS A C 1
ATOM 813 O O . CYS A 1 106 ? 24.225 8.528 -41.444 1.00 56.88 106 CYS A O 1
ATOM 815 N N . ARG A 1 107 ? 22.401 9.050 -40.251 1.00 73.50 107 ARG A N 1
ATOM 816 C CA . ARG A 1 107 ? 22.930 10.296 -39.723 1.00 73.50 107 ARG A CA 1
ATOM 817 C C . ARG A 1 107 ? 23.592 9.918 -38.414 1.00 73.50 107 ARG A C 1
ATOM 819 O O . ARG A 1 107 ? 22.883 9.468 -37.517 1.00 73.50 107 ARG A O 1
ATOM 826 N N . THR A 1 108 ? 24.905 10.126 -38.312 1.00 81.25 108 THR A N 1
ATOM 827 C CA . THR A 1 108 ? 25.641 9.956 -37.055 1.00 81.25 108 THR A CA 1
ATOM 828 C C . THR A 1 108 ? 24.844 10.611 -35.922 1.00 81.25 108 THR A C 1
ATOM 830 O O . THR A 1 108 ? 24.535 11.810 -36.015 1.00 81.25 108 THR A O 1
ATOM 833 N N . PRO A 1 109 ? 24.432 9.845 -34.896 1.00 87.31 109 PRO A N 1
ATOM 834 C CA . PRO A 1 109 ? 23.643 10.377 -33.798 1.00 87.31 109 PRO A CA 1
ATOM 835 C C . PRO A 1 109 ? 24.360 11.548 -33.125 1.00 87.31 109 PRO A C 1
ATOM 837 O O . PRO A 1 109 ? 25.582 11.540 -32.985 1.00 87.31 109 PRO A O 1
ATOM 840 N N . ALA A 1 110 ? 23.604 12.548 -32.663 1.00 86.25 110 ALA A N 1
ATOM 841 C CA . ALA A 1 110 ? 24.182 13.712 -31.983 1.00 86.25 110 ALA A CA 1
ATOM 842 C C . ALA A 1 110 ? 25.044 13.301 -30.774 1.00 86.25 110 ALA A C 1
ATOM 844 O O . ALA A 1 110 ? 26.144 13.812 -30.603 1.00 86.25 110 ALA A O 1
ATOM 845 N N . ALA A 1 111 ? 24.603 12.284 -30.026 1.00 90.81 111 ALA A N 1
ATOM 846 C CA . ALA A 1 111 ? 25.350 11.727 -28.902 1.00 90.81 111 ALA A CA 1
ATOM 847 C C . ALA A 1 111 ? 26.738 11.186 -29.299 1.00 90.81 111 ALA A C 1
ATOM 849 O O . ALA A 1 111 ? 27.694 11.349 -28.546 1.00 90.81 111 ALA A O 1
ATOM 850 N N . THR A 1 112 ? 26.874 10.588 -30.489 1.00 90.75 112 THR A N 1
ATOM 851 C CA . THR A 1 112 ? 28.161 10.092 -31.003 1.00 90.75 112 THR A CA 1
ATOM 852 C C . THR A 1 112 ? 29.106 11.248 -31.336 1.00 90.75 112 THR A C 1
ATOM 854 O O . THR A 1 112 ? 30.302 11.168 -31.063 1.00 90.75 112 THR A O 1
ATOM 857 N N . VAL A 1 113 ? 28.579 12.353 -31.876 1.00 90.50 113 VAL A N 1
ATOM 858 C CA . VAL A 1 113 ? 29.364 13.574 -32.133 1.00 90.50 113 VAL A CA 1
ATOM 859 C C . VAL A 1 113 ? 29.823 14.224 -30.824 1.00 90.50 113 VAL A C 1
ATOM 861 O O . VAL A 1 113 ? 30.967 14.666 -30.731 1.00 90.50 113 VAL A O 1
ATOM 864 N N . ASP A 1 114 ? 28.963 14.266 -29.808 1.00 91.69 114 ASP A N 1
ATOM 865 C CA . ASP A 1 114 ? 29.306 14.836 -28.501 1.00 91.69 114 ASP A CA 1
ATOM 866 C C . ASP A 1 114 ? 30.376 13.999 -27.786 1.00 91.69 114 ASP A C 1
ATOM 868 O O . ASP A 1 114 ? 31.367 14.544 -27.294 1.00 91.69 114 ASP A O 1
ATOM 872 N N . ALA A 1 115 ? 30.228 12.670 -27.798 1.00 93.12 115 ALA A N 1
ATOM 873 C CA . ALA A 1 115 ? 31.228 11.747 -27.266 1.00 93.12 115 ALA A CA 1
ATOM 874 C C . ALA A 1 115 ? 32.579 11.902 -27.979 1.00 93.12 115 ALA A C 1
ATOM 876 O O . ALA A 1 115 ? 33.611 11.997 -27.315 1.00 93.12 115 ALA A O 1
ATOM 877 N N . PHE A 1 116 ? 32.573 12.021 -29.312 1.00 93.88 116 PHE A N 1
ATOM 878 C CA . PHE A 1 116 ? 33.779 12.268 -30.101 1.00 93.88 116 PHE A CA 1
ATOM 879 C C . PHE A 1 116 ? 34.532 13.522 -29.634 1.00 93.88 116 PHE A C 1
ATOM 881 O O . PHE A 1 116 ? 35.752 13.491 -29.482 1.00 93.88 116 PHE A O 1
ATOM 888 N N . TRP A 1 117 ? 33.830 14.623 -29.348 1.00 93.50 117 TRP A N 1
ATOM 889 C CA . TRP A 1 117 ? 34.493 15.840 -28.873 1.00 93.50 117 TRP A CA 1
ATOM 890 C C . TRP A 1 117 ? 35.104 15.701 -27.483 1.00 93.50 117 TRP A C 1
ATOM 892 O O . TRP A 1 117 ? 36.159 16.283 -27.246 1.00 93.50 117 TRP A O 1
ATOM 902 N N . ILE A 1 118 ? 34.497 14.910 -26.597 1.00 92.94 118 ILE A N 1
ATOM 903 C CA . ILE A 1 118 ? 35.081 14.603 -25.284 1.00 92.94 118 ILE A CA 1
ATOM 904 C C . ILE A 1 118 ? 36.374 13.793 -25.445 1.00 92.94 118 ILE A C 1
ATOM 906 O O . ILE A 1 118 ? 37.325 14.005 -24.699 1.00 92.94 118 ILE A O 1
ATOM 910 N N . VAL A 1 119 ? 36.425 12.873 -26.412 1.00 91.50 119 VAL A N 1
ATOM 911 C CA . VAL A 1 119 ? 37.635 12.091 -26.715 1.00 91.50 119 VAL A CA 1
ATOM 912 C C . VAL A 1 119 ? 38.736 12.995 -27.275 1.00 91.50 119 VAL A C 1
ATOM 914 O O . VAL A 1 119 ? 39.868 12.922 -26.809 1.00 91.50 119 VAL A O 1
ATOM 917 N N . VAL A 1 120 ? 38.406 13.891 -28.211 1.00 91.56 120 VAL A N 1
ATOM 918 C CA . VAL A 1 120 ? 39.365 14.854 -28.785 1.00 91.56 120 VAL A CA 1
ATOM 919 C C . VAL A 1 120 ? 39.927 15.814 -27.727 1.00 91.56 120 VAL A C 1
ATOM 921 O O . VAL A 1 120 ? 41.107 16.140 -27.780 1.00 91.56 120 VAL A O 1
ATOM 924 N N . ASP A 1 121 ? 39.115 16.251 -26.761 1.00 91.75 121 ASP A N 1
ATOM 925 C CA . ASP A 1 121 ? 39.542 17.165 -25.685 1.00 91.75 121 ASP A CA 1
ATOM 926 C C . ASP A 1 121 ? 40.606 16.554 -24.754 1.00 91.75 121 ASP A C 1
ATOM 928 O O . ASP A 1 121 ? 41.374 17.277 -24.126 1.00 91.75 121 ASP A O 1
ATOM 932 N N . LYS A 1 122 ? 40.700 15.218 -24.697 1.00 90.38 122 LYS A N 1
ATOM 933 C CA . LYS A 1 122 ? 41.717 14.512 -23.903 1.00 90.38 122 LYS A CA 1
ATOM 934 C C . LYS A 1 122 ? 43.124 14.553 -24.516 1.00 90.38 122 LYS A C 1
ATOM 936 O O . LYS A 1 122 ? 44.057 14.153 -23.829 1.00 90.38 122 LYS A O 1
ATOM 941 N N . ASP A 1 123 ? 43.265 15.007 -25.767 1.00 88.38 123 ASP A N 1
ATOM 942 C CA . ASP A 1 123 ? 44.534 15.133 -26.513 1.00 88.38 123 ASP A CA 1
ATOM 943 C C . ASP A 1 123 ? 45.397 13.851 -26.528 1.00 88.38 123 ASP A C 1
ATOM 945 O O . ASP A 1 123 ? 46.625 13.894 -26.567 1.00 88.38 123 ASP A O 1
ATOM 949 N N . ASP A 1 124 ? 44.741 12.688 -26.493 1.00 92.19 124 ASP A N 1
ATOM 950 C CA . ASP A 1 124 ? 45.380 11.373 -26.546 1.00 92.19 124 ASP A CA 1
ATOM 951 C C . ASP A 1 124 ? 45.157 10.746 -27.938 1.00 92.19 124 ASP A C 1
ATOM 953 O O . ASP A 1 124 ? 44.039 10.314 -28.253 1.00 92.19 124 ASP A O 1
ATOM 957 N N . PRO A 1 125 ? 46.188 10.722 -28.805 1.00 88.12 125 PRO A N 1
ATOM 958 C CA . PRO A 1 125 ? 46.050 10.251 -30.179 1.00 88.12 125 PRO A CA 1
ATOM 959 C C . PRO A 1 125 ? 45.832 8.738 -30.277 1.00 88.12 125 PRO A C 1
ATOM 961 O O . PRO A 1 125 ? 45.162 8.295 -31.213 1.00 88.12 125 PRO A O 1
ATOM 964 N N . ASP A 1 126 ? 46.354 7.957 -29.328 1.00 91.25 126 ASP A N 1
ATOM 965 C CA . ASP A 1 126 ? 46.202 6.500 -29.324 1.00 91.25 126 ASP A CA 1
ATOM 966 C C . ASP A 1 126 ? 44.773 6.135 -28.910 1.00 91.25 126 ASP A C 1
ATOM 968 O O . ASP A 1 126 ? 44.109 5.337 -29.577 1.00 91.25 126 ASP A O 1
ATOM 972 N N . TYR A 1 127 ? 44.253 6.817 -27.888 1.00 89.94 127 TYR A N 1
ATOM 973 C CA . TYR A 1 127 ? 42.870 6.658 -27.444 1.00 89.94 127 TYR A CA 1
ATOM 974 C C . TYR A 1 127 ? 41.856 7.105 -28.509 1.00 89.94 127 TYR A C 1
ATOM 976 O O . TYR A 1 127 ? 40.832 6.453 -28.716 1.00 89.94 127 TYR A O 1
ATOM 984 N N . LEU A 1 128 ? 42.143 8.192 -29.235 1.00 90.19 128 LEU A N 1
ATOM 985 C CA . LEU A 1 128 ? 41.302 8.639 -30.347 1.00 90.19 128 LEU A CA 1
ATOM 986 C C . LEU A 1 128 ? 41.286 7.622 -31.501 1.00 90.19 128 LEU A C 1
ATOM 988 O O . LEU A 1 128 ? 40.231 7.390 -32.097 1.00 90.19 128 LEU A O 1
ATOM 992 N N . ALA A 1 129 ? 42.434 7.019 -31.821 1.00 89.69 129 ALA A N 1
ATOM 993 C CA . ALA A 1 129 ? 42.537 6.014 -32.875 1.00 89.69 129 ALA A CA 1
ATOM 994 C C . ALA A 1 129 ? 41.778 4.725 -32.521 1.00 89.69 129 ALA A C 1
ATOM 996 O O . ALA A 1 129 ? 41.066 4.187 -33.373 1.00 89.69 129 ALA A O 1
ATOM 997 N N . GLU A 1 130 ? 41.886 4.266 -31.272 1.00 93.19 130 GLU A N 1
ATOM 998 C CA . GLU A 1 130 ? 41.131 3.119 -30.756 1.00 93.19 130 GLU A CA 1
ATOM 999 C C . GLU A 1 130 ? 39.622 3.392 -30.787 1.00 93.19 130 GLU A C 1
ATOM 1001 O O . GLU A 1 130 ? 38.859 2.609 -31.354 1.00 93.19 130 GLU A O 1
ATOM 1006 N N . TRP A 1 131 ? 39.195 4.561 -30.303 1.00 92.50 131 TRP A N 1
ATOM 1007 C CA . TRP A 1 131 ? 37.784 4.946 -30.291 1.00 92.50 131 TRP A CA 1
ATOM 1008 C C . TRP A 1 131 ? 37.184 5.020 -31.707 1.00 92.50 131 TRP A C 1
ATOM 1010 O O . TRP A 1 131 ? 36.074 4.553 -31.951 1.00 92.50 131 TRP A O 1
ATOM 1020 N N . LEU A 1 132 ? 37.920 5.544 -32.692 1.00 91.06 132 LEU A N 1
ATOM 1021 C CA . LEU A 1 132 ? 37.456 5.566 -34.086 1.00 91.06 132 LEU A CA 1
ATOM 1022 C C . LEU A 1 132 ? 37.383 4.167 -34.720 1.00 91.06 132 LEU A C 1
ATOM 1024 O O . LEU A 1 132 ? 36.554 3.953 -35.608 1.00 91.06 132 LEU A O 1
ATOM 1028 N N . ALA A 1 133 ? 38.209 3.216 -34.274 1.00 91.25 133 ALA A N 1
ATOM 1029 C CA . ALA A 1 133 ? 38.152 1.828 -34.731 1.00 91.25 133 ALA A CA 1
ATOM 1030 C C . ALA A 1 133 ? 36.899 1.092 -34.218 1.00 91.25 133 ALA A C 1
ATOM 1032 O O . ALA A 1 133 ? 36.366 0.236 -34.927 1.00 91.25 133 ALA A O 1
ATOM 1033 N N . GLU A 1 134 ? 36.390 1.460 -33.038 1.00 91.19 134 GLU A N 1
ATOM 1034 C CA . GLU A 1 134 ? 35.128 0.944 -32.482 1.00 91.19 134 GLU A CA 1
ATOM 1035 C C . GLU A 1 134 ? 33.878 1.519 -33.179 1.00 91.19 134 GLU A C 1
ATOM 1037 O O . GLU A 1 134 ? 32.799 0.925 -33.117 1.00 91.19 134 GLU A O 1
ATOM 1042 N N . HIS A 1 135 ? 34.022 2.631 -33.911 1.00 87.69 135 HIS A N 1
ATOM 1043 C CA . HIS A 1 135 ? 32.934 3.335 -34.604 1.00 87.69 135 HIS A CA 1
ATOM 1044 C C . HIS A 1 135 ? 33.160 3.463 -36.131 1.00 87.69 135 HIS A C 1
ATOM 1046 O O . HIS A 1 135 ? 33.151 4.573 -36.678 1.00 87.69 135 HIS A O 1
ATOM 1052 N N . PRO A 1 136 ? 33.307 2.349 -36.880 1.00 86.69 136 PRO A N 1
ATOM 1053 C CA . PRO A 1 136 ? 33.723 2.381 -38.287 1.00 86.69 136 PRO A CA 1
ATOM 105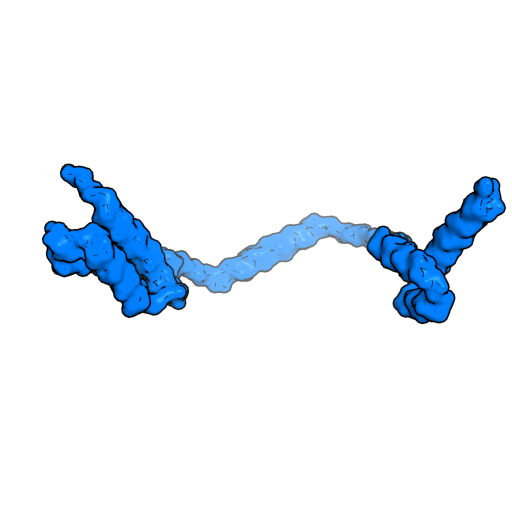4 C C . PRO A 1 136 ? 32.701 3.034 -39.231 1.00 86.69 136 PRO A C 1
ATOM 1056 O O . PRO A 1 136 ? 33.088 3.606 -40.247 1.00 86.69 136 PRO A O 1
ATOM 1059 N N . LEU A 1 137 ? 31.405 2.975 -38.900 1.00 85.31 137 LEU A N 1
ATOM 1060 C CA . LEU A 1 137 ? 30.331 3.573 -39.707 1.00 85.31 137 LEU A CA 1
ATOM 1061 C C . LEU A 1 137 ? 30.300 5.107 -39.613 1.00 85.31 137 LEU A C 1
ATOM 1063 O O . LEU A 1 137 ? 29.862 5.769 -40.551 1.00 85.31 137 LEU A O 1
ATOM 1067 N N . ASP A 1 138 ? 30.787 5.671 -38.506 1.00 86.56 138 ASP A N 1
ATOM 1068 C CA . ASP A 1 138 ? 30.764 7.112 -38.236 1.00 86.56 138 ASP A CA 1
ATOM 1069 C C . ASP A 1 138 ? 32.130 7.782 -38.466 1.00 86.56 138 ASP A C 1
ATOM 1071 O O . ASP A 1 138 ? 32.214 9.007 -38.589 1.00 86.56 138 ASP A O 1
ATOM 1075 N N . ALA A 1 139 ? 33.206 6.995 -38.572 1.00 86.31 139 ALA A N 1
ATOM 1076 C CA . ALA A 1 139 ? 34.584 7.480 -38.641 1.00 86.31 139 ALA A CA 1
ATOM 1077 C C . ALA A 1 139 ? 34.823 8.502 -39.769 1.00 86.31 139 ALA A C 1
ATOM 1079 O O . ALA A 1 139 ? 35.455 9.539 -39.549 1.00 86.31 139 ALA A O 1
ATOM 1080 N N . GLU A 1 140 ? 34.287 8.266 -40.972 1.00 85.38 140 GLU A N 1
ATOM 1081 C CA . GLU A 1 140 ? 34.440 9.201 -42.098 1.00 85.38 140 GLU A CA 1
ATOM 1082 C C . GLU A 1 140 ? 33.757 10.551 -41.815 1.00 85.38 140 GLU A C 1
ATOM 1084 O O . GLU A 1 140 ? 34.323 11.622 -42.077 1.00 85.38 140 GLU A O 1
ATOM 1089 N N . HIS A 1 141 ? 32.556 10.512 -41.229 1.00 86.50 141 HIS A N 1
ATOM 1090 C CA . HIS A 1 141 ? 31.797 11.707 -40.878 1.00 86.50 141 HIS A CA 1
ATOM 1091 C C . HIS A 1 141 ? 32.500 12.520 -39.782 1.00 86.50 141 HIS A C 1
ATOM 1093 O O . HIS A 1 141 ? 32.656 13.740 -39.913 1.00 86.50 141 HIS A O 1
ATOM 1099 N N . LEU A 1 142 ? 32.995 11.847 -38.743 1.00 88.44 142 LEU A N 1
ATOM 1100 C CA . LEU A 1 142 ? 33.698 12.476 -37.624 1.00 88.44 142 LEU A CA 1
ATOM 1101 C C . LEU A 1 142 ? 35.046 13.073 -38.057 1.00 88.44 142 LEU A C 1
ATOM 1103 O O . LEU A 1 142 ? 35.344 14.224 -37.722 1.00 88.44 142 LEU A O 1
ATOM 1107 N N . HIS A 1 143 ? 35.807 12.384 -38.916 1.00 87.81 143 HIS A N 1
ATOM 1108 C CA . HIS A 1 143 ? 37.018 12.941 -39.531 1.00 87.81 143 HIS A CA 1
ATOM 1109 C C . HIS A 1 143 ? 36.743 14.221 -40.326 1.00 87.81 143 HIS A C 1
ATOM 1111 O O . HIS A 1 143 ? 37.516 15.182 -40.255 1.00 87.81 143 HIS A O 1
ATOM 1117 N N . LYS A 1 144 ? 35.641 14.263 -41.083 1.00 88.62 144 LYS A N 1
ATOM 1118 C CA . LYS A 1 144 ? 35.246 15.453 -41.848 1.00 88.62 144 LYS A CA 1
ATOM 1119 C C . LYS A 1 144 ? 34.928 16.635 -40.930 1.00 88.62 144 LYS A C 1
ATOM 1121 O O . LYS A 1 144 ? 35.347 17.760 -41.220 1.00 88.62 144 LYS A O 1
ATOM 1126 N N . ILE A 1 145 ? 34.215 16.387 -39.832 1.00 88.88 145 ILE A N 1
ATOM 1127 C CA . ILE A 1 145 ? 33.895 17.401 -38.819 1.00 88.88 145 ILE A CA 1
ATOM 1128 C C . ILE A 1 145 ? 35.178 17.929 -38.157 1.00 88.88 145 ILE A C 1
ATOM 1130 O O . ILE A 1 145 ? 35.362 19.146 -38.054 1.00 88.88 145 ILE A O 1
ATOM 1134 N N . TRP A 1 146 ? 36.086 17.034 -37.766 1.00 87.44 146 TRP A N 1
ATOM 1135 C CA . TRP A 1 146 ? 37.335 17.388 -37.093 1.00 87.44 146 TRP A CA 1
ATOM 1136 C C . TRP A 1 146 ? 38.258 18.240 -37.965 1.00 87.44 146 TRP A C 1
ATOM 1138 O O . TRP A 1 146 ? 38.636 19.342 -37.562 1.00 87.44 146 TRP A O 1
ATOM 1148 N N . ARG A 1 147 ? 38.520 17.807 -39.209 1.00 86.88 147 ARG A N 1
ATOM 1149 C CA . ARG A 1 147 ? 39.337 18.573 -40.170 1.00 86.88 147 ARG A CA 1
ATOM 1150 C C . ARG A 1 147 ? 38.797 19.984 -40.372 1.00 86.88 147 ARG A C 1
ATOM 1152 O O . ARG A 1 147 ? 39.570 20.936 -40.363 1.00 86.88 147 ARG A O 1
ATOM 1159 N N . ARG A 1 148 ? 37.474 20.139 -40.502 1.00 87.88 148 ARG A N 1
ATOM 1160 C CA . ARG A 1 148 ? 36.843 21.455 -40.672 1.00 87.88 148 ARG A CA 1
ATOM 1161 C C . ARG A 1 148 ? 37.104 22.370 -39.474 1.00 87.88 148 ARG A C 1
ATOM 1163 O O . ARG A 1 148 ? 37.408 23.541 -39.682 1.00 87.88 148 ARG A O 1
ATOM 1170 N N . LYS A 1 149 ? 37.011 21.857 -38.243 1.00 85.69 149 LYS A N 1
ATOM 1171 C CA . LYS A 1 149 ? 37.276 22.640 -37.024 1.00 85.69 149 LYS A CA 1
ATOM 1172 C C . LYS A 1 149 ? 38.750 23.044 -36.925 1.00 85.69 149 LYS A C 1
ATOM 1174 O O . LYS A 1 149 ? 39.027 24.211 -36.668 1.00 85.69 149 LYS A O 1
ATOM 1179 N N . CYS A 1 150 ? 39.679 22.129 -37.205 1.00 81.44 150 CYS A N 1
ATOM 1180 C CA . CYS A 1 150 ? 41.116 22.424 -37.205 1.00 81.44 150 CYS A CA 1
ATOM 1181 C C . CYS A 1 150 ? 41.506 23.439 -38.291 1.00 81.44 150 CYS A C 1
ATOM 1183 O O . CYS A 1 150 ? 42.289 24.344 -38.025 1.00 81.44 150 CYS A O 1
ATOM 1185 N N . SER A 1 151 ? 40.928 23.347 -39.494 1.00 75.75 151 SER A N 1
ATOM 1186 C CA . SER A 1 151 ? 41.169 24.333 -40.556 1.00 75.75 151 SER A CA 1
ATOM 1187 C C . SER A 1 151 ? 40.628 25.725 -40.217 1.00 75.75 151 SER A C 1
ATOM 1189 O O . SER A 1 151 ? 41.230 26.713 -40.619 1.00 75.75 151 SER A O 1
ATOM 1191 N N . ILE A 1 152 ? 39.518 25.819 -39.475 1.00 72.94 152 ILE A N 1
ATOM 1192 C CA . ILE A 1 152 ? 38.988 27.103 -38.989 1.00 72.94 152 ILE A CA 1
ATOM 1193 C C . ILE A 1 152 ? 39.884 27.671 -37.881 1.00 72.94 152 ILE A C 1
ATOM 1195 O O . ILE A 1 152 ? 40.195 28.856 -37.908 1.00 72.94 152 ILE A O 1
ATOM 1199 N N . ALA A 1 153 ? 40.339 26.833 -36.946 1.00 67.75 153 ALA A N 1
ATOM 1200 C CA . ALA A 1 153 ? 41.232 27.246 -35.863 1.00 67.75 153 ALA A CA 1
ATOM 1201 C C . ALA A 1 153 ? 42.621 27.695 -36.356 1.00 67.75 153 ALA A C 1
ATOM 1203 O O . ALA A 1 153 ? 43.240 28.535 -35.722 1.00 67.75 153 ALA A O 1
ATOM 1204 N N . ALA A 1 154 ? 43.100 27.167 -37.488 1.00 60.19 154 ALA A N 1
ATOM 1205 C CA . ALA A 1 154 ? 44.371 27.569 -38.098 1.00 60.19 154 ALA A CA 1
ATOM 1206 C C . ALA A 1 154 ? 44.289 28.866 -38.933 1.00 60.19 154 ALA A C 1
ATOM 1208 O O . ALA A 1 154 ? 45.322 29.386 -39.349 1.00 60.19 154 ALA A O 1
ATOM 1209 N N . ALA A 1 155 ? 43.080 29.358 -39.223 1.00 54.50 155 ALA A N 1
ATOM 1210 C CA . ALA A 1 155 ? 42.837 30.563 -40.022 1.00 54.50 155 ALA A CA 1
ATOM 1211 C C . ALA A 1 155 ? 42.413 31.787 -39.181 1.00 54.50 155 ALA A C 1
ATOM 1213 O O . ALA A 1 155 ? 42.163 32.848 -39.757 1.00 54.50 155 ALA A O 1
ATOM 1214 N N . ALA A 1 156 ? 42.305 31.631 -37.858 1.00 48.75 156 ALA A N 1
ATOM 1215 C CA . ALA A 1 156 ? 41.966 32.667 -36.879 1.00 48.75 156 ALA A CA 1
ATOM 1216 C C . ALA A 1 156 ? 43.206 33.069 -36.070 1.00 48.75 156 ALA A C 1
ATOM 1218 O O . ALA A 1 156 ? 43.303 34.267 -35.726 1.00 48.75 156 ALA A O 1
#